Protein AF-A0A3M2DJR5-F1 (afdb_monomer_lite)

Foldseek 3Di:
DPPVLVVVVVVLVVVLVVLVVVLVVLVVPDPDPVSVVVSVVSVVVNVVSCCCSPVVVVPDDPVVVVVVVVVVVVVCVCVVVVVVVVCVVVVVVVVVVD

Radius of gyration: 19.26 Å; chains: 1; bounding box: 30×31×64 Å

Secondary structure (DSSP, 8-state):
--HHHHHHHHHHHHHHHHHHHHHHHHHHH--SHHHHHHHHHHHHHHHHHHHHHTS-TTTS-HHHHHHHHHHHHHHHHHHHHHHHHHHHHHHHHHHS--

Sequence (98 aa):
MSDETTTLYTRVFLGLAVAMIVSVVIAAVSKSGPAIAAIFVIAAFKAYLVLNYFIHLGREPRYIKYVVIATLAALVILYGTLIPDIVHQFGHMEGAVR

pLDDT: mean 84.21, std 10.96, range [48.28, 94.19]

Structure (mmCIF, N/CA/C/O backbone):
data_AF-A0A3M2DJR5-F1
#
_entry.id   AF-A0A3M2DJR5-F1
#
loop_
_atom_site.group_PDB
_atom_site.id
_atom_site.type_symbol
_atom_site.label_atom_id
_atom_site.label_alt_id
_atom_site.label_comp_id
_atom_site.label_asym_id
_atom_site.label_entity_id
_atom_site.label_seq_id
_atom_site.pdbx_PDB_ins_code
_atom_site.Cartn_x
_atom_site.Cartn_y
_atom_site.Cartn_z
_atom_site.occupancy
_atom_site.B_iso_or_equiv
_atom_site.auth_seq_id
_atom_site.auth_comp_id
_atom_site.auth_asym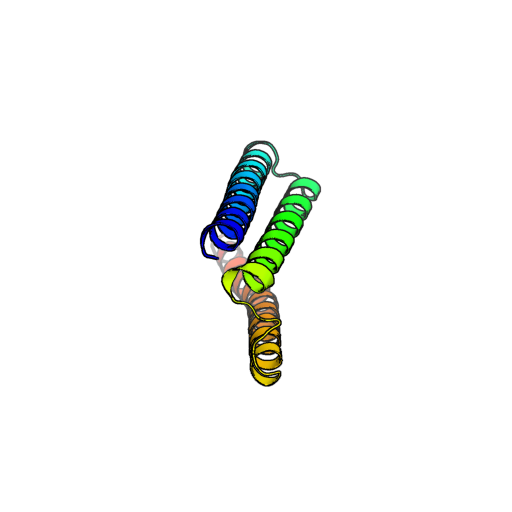_id
_atom_site.auth_atom_id
_atom_site.pdbx_PDB_model_num
ATOM 1 N N . MET A 1 1 ? -13.492 13.277 25.294 1.00 52.53 1 MET A N 1
ATOM 2 C CA . MET A 1 1 ? -12.838 12.015 24.863 1.00 52.53 1 MET A CA 1
ATOM 3 C C . MET A 1 1 ? -12.944 11.800 23.341 1.00 52.53 1 MET A C 1
ATOM 5 O O . MET A 1 1 ? -12.991 10.667 22.886 1.00 52.53 1 MET A O 1
ATOM 9 N N . SER A 1 2 ? -12.982 12.882 22.549 1.00 60.09 2 SER A N 1
ATOM 10 C CA . SER A 1 2 ? -13.081 12.895 21.075 1.00 60.09 2 SER A CA 1
ATOM 11 C C . SER A 1 2 ? -11.790 13.350 20.386 1.00 60.09 2 SER A C 1
ATOM 13 O O . SER A 1 2 ? -11.562 13.036 19.220 1.00 60.09 2 SER A O 1
ATOM 15 N N . ASP A 1 3 ? -10.940 14.090 21.096 1.00 63.06 3 ASP A N 1
ATOM 16 C CA . ASP A 1 3 ? -9.846 14.828 20.456 1.00 63.06 3 ASP A CA 1
ATOM 17 C C . ASP A 1 3 ? -8.620 13.940 20.227 1.00 63.06 3 ASP A C 1
ATOM 19 O O . ASP A 1 3 ? -7.934 14.056 19.212 1.00 63.06 3 ASP A O 1
ATOM 23 N N . GLU A 1 4 ? -8.378 12.982 21.122 1.00 70.12 4 GLU A N 1
ATOM 24 C CA . GLU A 1 4 ? -7.212 12.098 21.063 1.00 70.12 4 GLU A CA 1
ATOM 25 C C . GLU A 1 4 ? -7.321 11.060 19.935 1.00 70.12 4 GLU A C 1
ATOM 27 O O . GLU A 1 4 ? -6.367 10.844 19.184 1.00 70.12 4 GLU A O 1
ATOM 32 N N . THR A 1 5 ? -8.509 10.478 19.734 1.00 72.38 5 THR A N 1
ATOM 33 C CA . THR A 1 5 ? -8.766 9.537 18.634 1.00 72.38 5 THR A CA 1
ATOM 34 C C . THR A 1 5 ? -8.685 10.245 17.285 1.00 72.38 5 THR A C 1
ATOM 36 O O . THR A 1 5 ? -7.965 9.787 16.400 1.00 72.38 5 THR A O 1
ATOM 39 N N . THR A 1 6 ? -9.332 11.404 17.144 1.00 75.25 6 THR A N 1
ATOM 40 C CA . THR A 1 6 ? -9.298 12.231 15.924 1.00 75.25 6 THR A CA 1
ATOM 41 C C . THR A 1 6 ? -7.872 12.658 15.560 1.00 75.25 6 THR A C 1
ATOM 43 O O . THR A 1 6 ? -7.478 12.623 14.388 1.00 75.25 6 THR A O 1
ATOM 46 N N . THR A 1 7 ? -7.057 12.977 16.568 1.00 79.94 7 THR A N 1
ATOM 47 C CA . THR A 1 7 ? -5.640 13.312 16.382 1.00 79.94 7 THR A CA 1
ATOM 48 C C . THR A 1 7 ? -4.840 12.114 15.863 1.00 79.94 7 THR A C 1
ATOM 50 O O . THR A 1 7 ? -4.020 12.272 14.956 1.00 79.94 7 THR A O 1
ATOM 53 N N . LEU A 1 8 ? -5.092 10.904 16.376 1.00 82.12 8 LEU A N 1
ATOM 54 C CA . LEU A 1 8 ? -4.452 9.677 15.893 1.00 82.12 8 LEU A CA 1
ATOM 55 C C . LEU A 1 8 ? -4.808 9.388 14.424 1.00 82.12 8 LEU A C 1
ATOM 57 O O . LEU A 1 8 ? -3.902 9.165 13.620 1.00 82.12 8 LEU A O 1
ATOM 61 N N . TYR A 1 9 ? -6.093 9.450 14.049 1.00 82.00 9 TYR A N 1
ATOM 62 C CA . TYR A 1 9 ? -6.522 9.242 12.656 1.00 82.00 9 TYR A CA 1
ATOM 63 C C . TYR A 1 9 ? -5.867 10.234 11.703 1.00 82.00 9 TYR A C 1
ATOM 65 O O . TYR A 1 9 ? -5.354 9.839 10.658 1.00 82.00 9 TYR A O 1
ATOM 73 N N . THR A 1 10 ? -5.837 11.511 12.085 1.00 86.62 10 THR A N 1
ATOM 74 C CA . THR A 1 10 ? -5.225 12.568 11.273 1.00 86.62 10 THR A CA 1
ATOM 75 C C . THR A 1 10 ? -3.730 12.322 11.073 1.00 86.62 10 THR A C 1
ATOM 77 O O . THR A 1 10 ? -3.227 12.473 9.963 1.00 86.62 10 THR A O 1
ATOM 80 N N . ARG A 1 11 ? -3.012 11.868 12.110 1.00 86.94 11 ARG A N 1
ATOM 81 C CA . ARG A 1 11 ? -1.584 11.514 12.007 1.00 86.94 11 ARG A CA 1
ATOM 82 C C . ARG A 1 11 ? -1.343 10.332 11.070 1.00 86.94 11 ARG A C 1
ATOM 84 O O . ARG A 1 11 ? -0.436 10.396 10.242 1.00 86.94 11 ARG A O 1
ATOM 91 N N . VAL A 1 12 ? -2.151 9.275 11.168 1.00 89.00 12 VAL A N 1
ATOM 92 C CA . VAL A 1 12 ? -2.030 8.105 10.280 1.00 89.00 12 VAL A CA 1
ATOM 93 C C . VAL A 1 12 ? -2.386 8.481 8.842 1.00 89.00 12 VAL A C 1
ATOM 95 O O . VAL A 1 12 ? -1.670 8.097 7.921 1.00 89.00 12 VAL A O 1
ATOM 98 N N . PHE A 1 13 ? -3.429 9.289 8.640 1.00 89.19 13 PHE A N 1
ATOM 99 C CA . PHE A 1 13 ? -3.789 9.828 7.329 1.00 89.19 13 PHE A CA 1
ATOM 100 C C . PHE A 1 13 ? -2.643 10.636 6.711 1.00 89.19 13 PHE A C 1
ATOM 102 O O . PHE A 1 13 ? -2.275 10.401 5.561 1.00 89.19 13 PHE A O 1
ATOM 109 N N . LEU A 1 14 ? -2.027 11.534 7.485 1.00 90.88 14 LEU A N 1
ATOM 110 C CA . LEU A 1 14 ? -0.892 12.325 7.018 1.00 90.88 14 LEU A CA 1
ATOM 111 C C . LEU A 1 14 ? 0.293 11.423 6.642 1.00 90.88 14 LEU A C 1
ATOM 113 O O . LEU A 1 14 ? 0.902 11.609 5.591 1.00 90.88 14 LEU A O 1
ATOM 117 N N . GLY A 1 15 ? 0.576 10.398 7.452 1.00 91.06 15 GLY A N 1
ATOM 118 C CA . GLY A 1 15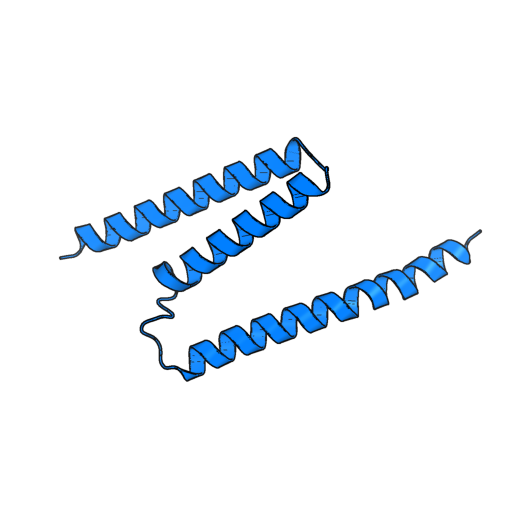 ? 1.595 9.392 7.148 1.00 91.06 15 GLY A CA 1
ATOM 119 C C . GLY A 1 15 ? 1.312 8.634 5.847 1.00 91.06 15 GLY A C 1
ATOM 120 O O . GLY A 1 15 ? 2.212 8.454 5.028 1.00 91.06 15 GLY A O 1
ATOM 121 N N . LEU A 1 16 ? 0.055 8.249 5.604 1.00 90.12 16 LEU A N 1
ATOM 122 C CA . LEU A 1 16 ? -0.373 7.606 4.356 1.00 90.12 16 LEU A CA 1
ATOM 123 C C . LEU A 1 16 ? -0.238 8.536 3.142 1.00 90.12 16 LEU A C 1
ATOM 125 O O . LEU A 1 16 ? 0.168 8.075 2.070 1.00 90.12 16 LEU A O 1
ATOM 129 N N . ALA A 1 17 ? -0.556 9.823 3.305 1.00 92.12 17 ALA A N 1
ATOM 130 C CA . ALA A 1 17 ? -0.415 10.838 2.264 1.00 92.12 17 ALA A CA 1
ATOM 131 C C . ALA A 1 17 ? 1.062 11.070 1.911 1.00 92.12 17 ALA A C 1
ATOM 133 O O . ALA A 1 17 ? 1.430 11.033 0.738 1.00 92.12 17 ALA A O 1
ATOM 134 N N . VAL A 1 18 ? 1.936 11.197 2.913 1.00 92.88 18 VAL A N 1
ATOM 135 C CA . VAL A 1 18 ? 3.387 11.301 2.699 1.00 92.88 18 VAL A CA 1
ATOM 136 C C . VAL A 1 18 ? 3.925 10.042 2.020 1.00 92.88 18 VAL A C 1
ATOM 138 O O . VAL A 1 18 ? 4.624 10.141 1.015 1.00 92.88 18 VAL A O 1
ATOM 141 N N . ALA A 1 19 ? 3.541 8.851 2.489 1.00 90.50 19 ALA A N 1
ATOM 142 C CA . ALA A 1 19 ? 3.945 7.593 1.864 1.00 90.50 19 ALA A CA 1
ATOM 143 C C . ALA A 1 19 ? 3.462 7.481 0.404 1.00 90.50 19 ALA A C 1
ATOM 145 O O . ALA A 1 19 ? 4.162 6.917 -0.435 1.00 90.50 19 ALA A O 1
ATOM 146 N N . MET A 1 20 ? 2.290 8.042 0.069 1.00 91.56 20 MET A N 1
ATOM 147 C CA . MET A 1 20 ? 1.838 8.168 -1.321 1.00 91.56 20 MET A CA 1
ATOM 148 C C . MET A 1 20 ? 2.790 9.041 -2.135 1.00 91.56 20 MET A C 1
ATOM 150 O O . MET A 1 20 ? 3.283 8.581 -3.163 1.00 91.56 20 MET A O 1
ATOM 154 N N . ILE A 1 21 ? 3.066 10.259 -1.674 1.00 93.88 21 ILE A N 1
ATOM 155 C CA . ILE A 1 21 ? 3.929 11.203 -2.391 1.00 93.88 21 ILE A CA 1
ATOM 156 C C . ILE A 1 21 ? 5.304 10.577 -2.632 1.00 93.88 21 ILE A C 1
ATOM 158 O O . ILE A 1 21 ? 5.776 10.564 -3.765 1.00 93.88 21 ILE A O 1
ATOM 162 N N . VAL A 1 22 ? 5.897 9.965 -1.604 1.00 92.44 22 VAL A N 1
ATOM 163 C CA . VAL A 1 22 ? 7.186 9.265 -1.714 1.00 92.44 22 VAL A CA 1
ATOM 164 C C . VAL A 1 22 ? 7.133 8.170 -2.781 1.00 92.44 22 VAL A C 1
ATOM 166 O O . VAL A 1 22 ? 8.001 8.126 -3.649 1.00 92.44 22 VAL A O 1
ATOM 169 N N . SER A 1 23 ? 6.100 7.321 -2.778 1.00 90.12 23 SER A N 1
ATOM 170 C CA . SER A 1 23 ? 5.972 6.254 -3.781 1.00 90.12 23 SER A CA 1
ATOM 171 C C . SER A 1 23 ? 5.825 6.781 -5.216 1.00 90.12 23 SER A C 1
ATOM 173 O O . SER A 1 23 ? 6.420 6.216 -6.132 1.00 90.12 23 SER A O 1
ATOM 175 N N . VAL A 1 24 ? 5.104 7.892 -5.415 1.00 91.25 24 VAL A N 1
ATOM 176 C CA . VAL A 1 24 ? 4.948 8.526 -6.735 1.00 91.25 24 VAL A CA 1
ATOM 177 C C . VAL A 1 24 ? 6.267 9.133 -7.208 1.00 91.25 24 VAL A C 1
ATOM 179 O O . VAL A 1 24 ? 6.639 8.956 -8.365 1.00 91.25 24 VAL A O 1
ATOM 182 N N . VAL A 1 25 ? 7.006 9.799 -6.319 1.00 93.00 25 VAL A N 1
ATOM 183 C CA . VAL A 1 25 ? 8.319 10.373 -6.650 1.00 93.00 25 VAL A CA 1
ATOM 184 C C . VAL A 1 25 ? 9.309 9.275 -7.039 1.00 93.00 25 VAL A C 1
ATOM 186 O O . VAL A 1 25 ? 9.993 9.409 -8.052 1.00 93.00 25 VAL A O 1
ATOM 189 N N . ILE A 1 26 ? 9.351 8.159 -6.300 1.00 88.69 26 ILE A N 1
ATOM 190 C CA . ILE A 1 26 ? 10.213 7.015 -6.642 1.00 88.69 26 ILE A CA 1
ATOM 191 C C . ILE A 1 26 ? 9.855 6.467 -8.030 1.00 88.69 26 ILE A C 1
ATOM 193 O O . ILE A 1 26 ? 10.754 6.254 -8.843 1.00 88.69 26 ILE A O 1
ATOM 197 N N . ALA A 1 27 ? 8.562 6.302 -8.326 1.00 88.75 27 ALA A N 1
ATOM 198 C CA . ALA A 1 27 ? 8.091 5.818 -9.625 1.00 88.75 27 ALA A CA 1
ATOM 199 C C . ALA A 1 27 ? 8.439 6.771 -10.783 1.00 88.75 27 ALA A C 1
ATOM 201 O O . ALA A 1 27 ? 8.712 6.324 -11.898 1.00 88.75 27 ALA A O 1
ATOM 202 N N . ALA A 1 28 ? 8.438 8.082 -10.527 1.00 89.31 28 ALA A N 1
ATOM 203 C CA . ALA A 1 28 ? 8.771 9.093 -11.525 1.00 89.31 28 ALA A CA 1
ATOM 204 C C . ALA A 1 28 ? 10.277 9.139 -11.834 1.00 89.31 28 ALA A C 1
ATOM 206 O O . ALA A 1 28 ? 10.662 9.313 -12.990 1.00 89.31 28 ALA A O 1
ATOM 207 N N . VAL A 1 29 ? 11.124 8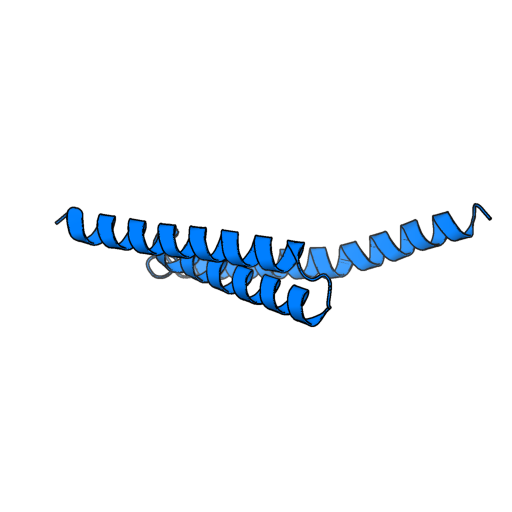.970 -10.814 1.00 90.50 29 VAL A N 1
ATOM 208 C CA . VAL A 1 29 ? 12.584 9.104 -10.940 1.00 90.50 29 VAL A CA 1
ATOM 209 C C . VAL A 1 29 ? 13.244 7.812 -11.423 1.00 90.50 29 VAL A C 1
ATOM 211 O O . VAL A 1 29 ? 14.209 7.870 -12.183 1.00 90.50 29 VAL A O 1
ATOM 214 N N . SER A 1 30 ? 12.740 6.642 -11.017 1.00 84.75 30 SER A N 1
ATOM 215 C CA . SER A 1 30 ? 13.368 5.362 -11.343 1.00 84.75 30 SER A CA 1
ATOM 216 C C . SER A 1 30 ? 12.367 4.318 -11.819 1.00 84.75 30 SER A C 1
ATOM 218 O O . SER A 1 30 ? 11.378 4.019 -11.156 1.00 84.75 30 SER A O 1
ATOM 220 N N . LYS A 1 31 ? 12.701 3.685 -12.947 1.00 84.44 31 LYS A N 1
ATOM 221 C CA . LYS A 1 31 ? 12.026 2.482 -13.455 1.00 84.44 31 LYS A CA 1
ATOM 222 C C . LYS A 1 31 ? 12.848 1.210 -13.220 1.00 84.44 31 LYS A C 1
ATOM 224 O O . LYS A 1 31 ? 12.598 0.185 -13.845 1.00 84.44 31 LYS A O 1
ATOM 229 N N . SER A 1 32 ? 13.871 1.276 -12.366 1.00 85.31 32 SER A N 1
ATOM 230 C CA . SER A 1 32 ? 14.703 0.113 -12.063 1.00 85.31 32 SER A CA 1
ATOM 231 C C . SER A 1 32 ? 13.911 -0.935 -11.273 1.00 85.31 32 SER A C 1
ATOM 233 O O . SER A 1 32 ? 13.074 -0.596 -10.435 1.00 85.31 32 SER A O 1
ATOM 235 N N . GLY A 1 33 ? 14.191 -2.221 -11.506 1.00 88.81 33 GLY A N 1
ATOM 236 C CA . GLY A 1 33 ? 13.549 -3.330 -10.783 1.00 88.81 33 GLY A CA 1
ATOM 237 C C . GLY A 1 33 ? 13.525 -3.163 -9.249 1.00 88.81 33 GLY A C 1
ATOM 238 O O . GLY A 1 33 ? 12.468 -3.357 -8.648 1.00 88.81 33 GLY A O 1
ATOM 239 N N . PRO A 1 34 ? 14.623 -2.718 -8.600 1.00 89.75 34 PRO A N 1
ATOM 240 C CA . PRO A 1 34 ? 14.629 -2.448 -7.160 1.00 89.75 34 PRO A CA 1
ATOM 241 C C . PRO A 1 34 ? 13.673 -1.326 -6.734 1.00 89.75 34 PRO A C 1
ATOM 243 O O . PRO A 1 34 ? 13.052 -1.419 -5.676 1.00 89.75 34 PRO A O 1
ATOM 246 N N . ALA A 1 35 ? 13.521 -0.276 -7.549 1.00 88.75 35 ALA A N 1
ATOM 247 C CA . ALA A 1 35 ? 12.601 0.823 -7.256 1.00 88.75 35 ALA A CA 1
ATOM 248 C C . ALA A 1 35 ? 11.140 0.355 -7.310 1.00 88.75 35 ALA A C 1
ATOM 250 O O . ALA A 1 35 ? 10.348 0.711 -6.440 1.00 88.75 35 ALA A O 1
ATOM 251 N N . ILE A 1 36 ? 10.806 -0.512 -8.271 1.00 88.38 36 ILE A N 1
ATOM 252 C CA . ILE A 1 36 ? 9.481 -1.137 -8.377 1.00 88.38 36 ILE A CA 1
ATOM 253 C C . ILE A 1 36 ? 9.182 -1.966 -7.122 1.00 88.38 36 ILE A C 1
ATOM 255 O O . ILE A 1 36 ? 8.128 -1.794 -6.508 1.00 88.38 36 ILE A O 1
ATOM 259 N N . ALA A 1 37 ? 10.124 -2.808 -6.686 1.00 89.62 37 ALA A N 1
ATOM 260 C CA . ALA A 1 37 ? 9.964 -3.595 -5.464 1.00 89.62 37 ALA A CA 1
ATOM 261 C C . ALA A 1 37 ? 9.744 -2.704 -4.227 1.00 89.62 37 ALA A C 1
ATOM 263 O O . ALA A 1 37 ? 8.838 -2.962 -3.433 1.00 89.62 37 ALA A O 1
ATOM 264 N N . ALA A 1 38 ? 10.508 -1.614 -4.094 1.00 89.88 38 ALA A N 1
ATOM 265 C CA . ALA A 1 38 ? 10.344 -0.657 -3.000 1.00 89.88 38 ALA A CA 1
ATOM 266 C C . ALA A 1 38 ? 8.948 -0.007 -2.992 1.00 89.88 38 ALA A C 1
ATOM 268 O O . ALA A 1 38 ? 8.325 0.102 -1.934 1.00 89.88 38 ALA A O 1
ATOM 269 N N . ILE A 1 39 ? 8.417 0.369 -4.161 1.00 90.88 39 ILE A N 1
ATOM 270 C CA . ILE A 1 39 ? 7.062 0.930 -4.289 1.00 90.88 39 ILE A CA 1
ATOM 271 C C . ILE A 1 39 ? 6.005 -0.074 -3.813 1.00 90.88 39 ILE A C 1
ATOM 273 O O . ILE A 1 39 ? 5.107 0.300 -3.055 1.00 90.88 39 ILE A O 1
ATOM 277 N N . PHE A 1 40 ? 6.121 -1.350 -4.196 1.00 90.38 40 PHE A N 1
ATOM 278 C CA . PHE A 1 40 ? 5.188 -2.392 -3.754 1.00 90.38 40 PHE A CA 1
ATOM 279 C C . PHE A 1 40 ? 5.240 -2.633 -2.243 1.00 90.38 40 PHE A C 1
ATOM 281 O O . PHE A 1 40 ? 4.192 -2.783 -1.615 1.00 90.38 40 PHE A O 1
ATOM 288 N N . VAL A 1 41 ? 6.430 -2.609 -1.636 1.00 92.00 41 VAL A N 1
ATOM 289 C CA . VAL A 1 41 ? 6.576 -2.726 -0.175 1.00 92.00 41 VAL A CA 1
ATOM 290 C C . VAL A 1 41 ? 5.893 -1.555 0.535 1.00 92.00 41 VAL A C 1
ATOM 292 O O . VAL A 1 41 ? 5.138 -1.765 1.486 1.00 92.00 41 VAL A O 1
ATOM 295 N N . ILE A 1 42 ? 6.088 -0.326 0.044 1.00 92.44 42 ILE A N 1
ATOM 296 C CA . ILE A 1 42 ? 5.409 0.861 0.583 1.00 92.44 42 ILE A CA 1
ATOM 297 C C . ILE A 1 42 ? 3.887 0.715 0.441 1.00 92.44 42 ILE A C 1
ATOM 299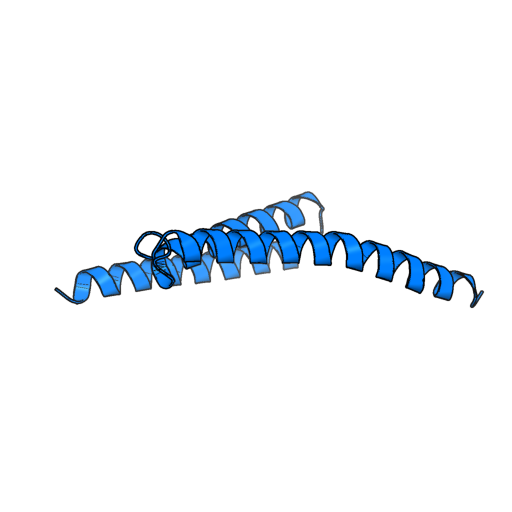 O O . ILE A 1 42 ? 3.148 1.005 1.382 1.00 92.44 42 ILE A O 1
ATOM 303 N N . ALA A 1 43 ? 3.399 0.232 -0.704 1.00 91.06 43 ALA A N 1
ATOM 304 C CA . ALA A 1 43 ? 1.973 0.005 -0.927 1.00 91.06 43 ALA A CA 1
ATOM 305 C C . ALA A 1 43 ? 1.388 -1.039 0.043 1.00 91.06 43 ALA A C 1
ATOM 307 O O . ALA A 1 43 ? 0.336 -0.794 0.639 1.00 91.06 43 ALA A O 1
ATOM 308 N N . ALA A 1 44 ? 2.088 -2.154 0.270 1.00 90.50 44 ALA A N 1
ATOM 309 C CA . ALA A 1 44 ? 1.683 -3.175 1.235 1.00 90.50 44 ALA A CA 1
ATOM 310 C C . ALA A 1 44 ? 1.623 -2.616 2.667 1.00 90.50 44 ALA A C 1
ATOM 312 O O . ALA A 1 44 ? 0.647 -2.840 3.386 1.00 90.50 44 ALA A O 1
ATOM 313 N N . PHE A 1 45 ? 2.619 -1.818 3.065 1.00 92.12 45 PHE A N 1
ATOM 314 C CA . PHE A 1 45 ? 2.634 -1.165 4.375 1.00 92.12 45 PHE A CA 1
ATOM 315 C C . PHE A 1 45 ? 1.456 -0.195 4.554 1.00 92.12 45 PHE A C 1
ATOM 317 O O . PHE A 1 45 ? 0.798 -0.185 5.596 1.00 92.12 45 PHE A O 1
ATOM 324 N N . LYS A 1 46 ? 1.124 0.580 3.516 1.00 90.69 46 LYS A N 1
ATOM 325 C CA . LYS A 1 46 ? -0.049 1.464 3.528 1.00 90.69 46 LYS A CA 1
ATOM 326 C C . LYS A 1 46 ? -1.350 0.677 3.682 1.00 90.69 46 LYS A C 1
ATOM 328 O O . LYS A 1 46 ? -2.183 1.055 4.502 1.00 90.69 46 LYS A O 1
ATOM 333 N N . ALA A 1 47 ? -1.516 -0.422 2.946 1.00 88.44 47 ALA A N 1
ATOM 334 C CA . ALA A 1 47 ? -2.694 -1.282 3.068 1.00 88.44 47 ALA A CA 1
ATOM 335 C C . ALA A 1 47 ? -2.836 -1.851 4.491 1.00 88.44 47 ALA A C 1
ATOM 337 O O . ALA A 1 47 ? -3.929 -1.835 5.056 1.00 88.44 47 ALA A O 1
ATOM 338 N N . TYR A 1 48 ? -1.726 -2.265 5.109 1.00 88.81 48 TYR A N 1
ATOM 339 C CA . TYR A 1 48 ? -1.707 -2.716 6.502 1.00 88.81 48 TYR A CA 1
ATOM 340 C C . TYR A 1 48 ? -2.157 -1.623 7.486 1.00 88.81 48 TYR A C 1
ATOM 342 O O . TYR A 1 48 ? -2.964 -1.889 8.381 1.00 88.81 48 TYR A O 1
ATOM 350 N N . LEU A 1 49 ? -1.676 -0.387 7.320 1.00 87.69 49 LEU A N 1
ATOM 351 C CA . LEU A 1 49 ? -2.110 0.740 8.150 1.00 87.69 49 LEU A CA 1
ATOM 352 C C . LEU A 1 49 ? -3.604 1.032 7.972 1.00 87.69 49 LEU A C 1
ATOM 354 O O . LEU A 1 49 ? -4.301 1.250 8.960 1.00 87.69 49 LEU A O 1
ATOM 358 N N . VAL A 1 50 ? -4.116 0.980 6.740 1.00 89.12 50 VAL A N 1
ATOM 359 C CA . VAL A 1 50 ? -5.546 1.181 6.462 1.00 89.12 50 VAL A CA 1
ATOM 360 C C . VAL A 1 50 ? -6.403 0.109 7.140 1.00 89.12 50 VAL A C 1
ATOM 362 O O . VAL A 1 50 ? -7.384 0.437 7.810 1.00 89.12 50 VAL A O 1
ATOM 365 N N . LEU A 1 51 ? -6.007 -1.163 7.039 1.00 87.38 51 LEU A N 1
ATOM 366 C CA . LEU A 1 51 ? -6.741 -2.278 7.644 1.00 87.38 51 LEU A CA 1
ATOM 367 C C . LEU A 1 51 ? -6.805 -2.184 9.176 1.00 87.38 51 LEU A C 1
ATOM 369 O O . LEU A 1 51 ? -7.845 -2.473 9.771 1.00 87.38 51 LEU A O 1
ATOM 373 N N . ASN A 1 52 ? -5.717 -1.760 9.821 1.00 84.31 52 ASN A N 1
ATOM 374 C CA . ASN A 1 52 ? -5.665 -1.682 11.280 1.00 84.31 52 ASN A CA 1
ATOM 375 C C . ASN A 1 52 ? -6.288 -0.407 11.848 1.00 84.31 52 ASN A C 1
ATOM 377 O O . ASN A 1 52 ? -7.011 -0.492 12.839 1.00 84.31 52 ASN A O 1
ATOM 381 N N . TYR A 1 53 ? -6.023 0.753 11.242 1.00 84.44 53 TYR A N 1
ATOM 382 C CA . TYR A 1 53 ? -6.448 2.039 11.798 1.00 84.44 53 TYR A CA 1
ATOM 383 C C . TYR A 1 53 ? -7.807 2.508 11.289 1.00 84.44 53 TYR A C 1
ATOM 385 O O . TYR A 1 53 ? -8.535 3.109 12.062 1.00 84.44 53 TYR A O 1
ATOM 393 N N . PHE A 1 54 ? -8.176 2.249 10.032 1.00 82.50 54 PHE A N 1
ATOM 394 C CA . PHE A 1 54 ? -9.450 2.735 9.483 1.00 82.50 54 PHE A CA 1
ATOM 395 C C . PHE A 1 54 ? -10.533 1.659 9.528 1.00 82.50 54 PHE A C 1
ATOM 397 O O . PHE A 1 54 ? -11.636 1.910 10.007 1.00 82.50 54 PHE A O 1
ATOM 404 N N . ILE A 1 55 ? -10.204 0.440 9.094 1.00 83.38 55 ILE A N 1
ATOM 405 C CA . ILE A 1 55 ? -11.163 -0.677 9.030 1.00 83.38 55 ILE A CA 1
ATOM 406 C C . ILE A 1 55 ? -11.325 -1.364 10.397 1.00 83.38 55 ILE A C 1
ATOM 408 O O . ILE A 1 55 ? -12.291 -2.084 10.611 1.00 83.38 55 ILE A O 1
ATOM 412 N N . HIS A 1 56 ? -10.417 -1.121 11.352 1.00 83.38 56 HIS A N 1
ATOM 413 C CA . HIS A 1 56 ? -10.438 -1.739 12.685 1.00 83.38 56 HIS A CA 1
ATOM 414 C C . HIS A 1 56 ? -10.541 -3.262 12.645 1.00 83.38 56 HIS A C 1
ATOM 416 O O . HIS A 1 56 ? -11.165 -3.878 13.510 1.00 83.38 56 HIS A O 1
ATOM 422 N N . LEU A 1 57 ? -9.865 -3.892 11.682 1.00 77.12 57 LEU A N 1
ATOM 423 C CA . LEU A 1 57 ? -9.980 -5.329 11.441 1.00 77.12 57 LEU A CA 1
ATOM 424 C C . LEU A 1 57 ? -9.629 -6.177 12.682 1.00 77.12 57 LEU A C 1
ATOM 426 O O . LEU A 1 57 ? -10.053 -7.322 12.807 1.00 77.12 57 LEU A O 1
ATOM 430 N N . GLY A 1 58 ? -8.869 -5.620 13.631 1.00 75.94 58 GLY A N 1
ATOM 431 C CA . GLY A 1 58 ? -8.577 -6.232 14.927 1.00 75.94 58 GLY A CA 1
ATOM 432 C C . GLY A 1 58 ? -9.783 -6.390 15.864 1.00 75.94 58 GLY A C 1
ATOM 433 O O . GLY A 1 58 ? -9.793 -7.354 16.628 1.00 75.94 58 GLY A O 1
ATOM 434 N N . ARG A 1 59 ? -10.776 -5.489 15.798 1.00 82.38 59 ARG A N 1
ATOM 435 C CA . ARG A 1 59 ? -11.995 -5.493 16.636 1.00 82.38 59 ARG A CA 1
ATOM 436 C C . ARG A 1 59 ? -13.161 -6.264 16.016 1.00 82.38 59 ARG A C 1
ATOM 438 O O . ARG A 1 59 ? -14.090 -6.625 16.728 1.00 82.38 59 ARG A O 1
ATOM 445 N N . GLU A 1 60 ? -13.093 -6.521 14.717 1.00 82.81 60 GLU A N 1
ATOM 446 C CA . GLU A 1 60 ? -14.105 -7.261 13.969 1.00 82.81 60 GLU A CA 1
ATOM 447 C C . GLU A 1 60 ? -14.070 -8.779 14.268 1.00 82.81 60 GLU A C 1
ATOM 449 O O . GLU A 1 60 ? -13.018 -9.338 14.624 1.00 82.81 60 GLU A O 1
ATOM 454 N N . PRO A 1 61 ? -15.203 -9.489 14.105 1.00 84.38 61 PRO A N 1
ATOM 455 C CA . PRO A 1 61 ? -15.284 -10.927 14.303 1.00 84.38 61 PRO A CA 1
ATOM 456 C C . PRO A 1 61 ? -14.377 -11.692 13.330 1.00 84.38 61 PRO A C 1
ATOM 458 O O . PRO A 1 61 ? -14.148 -11.306 12.183 1.00 84.38 61 PRO A O 1
ATOM 461 N N . ARG A 1 62 ? -13.855 -12.833 13.801 1.00 85.25 62 ARG A N 1
ATOM 462 C CA . ARG A 1 62 ? -12.788 -13.596 13.123 1.00 85.25 62 ARG A CA 1
ATOM 463 C C . ARG A 1 62 ? -13.130 -14.001 11.684 1.00 85.25 62 ARG A C 1
ATOM 465 O O . ARG A 1 62 ? -12.218 -14.091 10.869 1.00 85.25 62 ARG A O 1
ATOM 472 N N . TYR A 1 63 ? -14.411 -14.194 11.355 1.00 87.62 63 TYR A N 1
ATOM 473 C CA . TYR A 1 63 ? -14.830 -14.532 9.991 1.00 87.62 63 TYR A CA 1
ATOM 474 C C . TYR A 1 63 ? -14.503 -13.430 8.976 1.00 87.62 63 TYR A C 1
ATOM 476 O O . TYR A 1 63 ? -14.131 -13.749 7.852 1.00 87.62 63 TYR A O 1
ATOM 484 N N . ILE A 1 64 ? -14.532 -12.153 9.370 1.00 87.19 64 ILE A N 1
ATOM 485 C CA . ILE A 1 64 ? -14.190 -11.036 8.477 1.00 87.19 64 ILE A CA 1
ATOM 486 C C . ILE A 1 64 ? -12.709 -11.095 8.089 1.00 87.19 64 ILE A C 1
ATOM 488 O O . ILE A 1 64 ? -12.365 -10.877 6.930 1.00 87.19 64 ILE A O 1
ATOM 492 N N . LYS A 1 65 ? -11.828 -11.491 9.017 1.00 86.69 65 LYS A N 1
ATOM 493 C CA . LYS A 1 65 ? -10.401 -11.698 8.719 1.00 86.69 65 LYS A CA 1
ATOM 494 C C . LYS A 1 65 ? -10.202 -12.800 7.678 1.00 86.69 65 LYS A C 1
ATOM 496 O O . LYS A 1 65 ? -9.424 -12.612 6.749 1.00 86.69 65 LYS A O 1
ATOM 501 N N . TYR A 1 66 ? -10.926 -13.915 7.801 1.00 89.69 66 TYR A N 1
ATOM 502 C CA . TYR A 1 66 ? -10.864 -14.996 6.814 1.00 89.69 66 TYR A CA 1
ATOM 503 C C . TYR A 1 66 ? -11.383 -14.555 5.446 1.00 89.69 66 TYR A C 1
ATOM 505 O O . TYR A 1 66 ? -10.753 -14.877 4.445 1.00 89.69 66 TYR A O 1
ATOM 513 N N . VAL A 1 67 ? -12.465 -13.772 5.396 1.00 91.56 67 VAL A N 1
ATOM 514 C CA . VAL A 1 67 ? -12.993 -13.226 4.137 1.00 91.56 67 VAL A CA 1
ATOM 515 C C . VAL A 1 67 ? -11.969 -12.312 3.463 1.00 91.56 67 VAL A C 1
ATOM 517 O O . VAL A 1 67 ? -11.704 -12.489 2.281 1.00 91.56 67 VAL A O 1
ATOM 520 N N . VAL A 1 68 ? -11.341 -11.389 4.200 1.00 88.88 68 VAL A N 1
ATOM 521 C CA . VAL A 1 68 ? -10.315 -10.484 3.644 1.00 88.88 68 VAL A CA 1
ATOM 522 C C . VAL A 1 68 ? -9.092 -11.253 3.135 1.00 88.88 68 VAL A C 1
ATOM 524 O O . VAL A 1 68 ? -8.569 -10.952 2.066 1.00 88.88 68 VAL A O 1
ATOM 527 N N . ILE A 1 69 ? -8.630 -12.264 3.873 1.00 89.88 69 ILE A N 1
ATOM 528 C CA . ILE A 1 69 ? -7.502 -13.094 3.430 1.00 89.88 69 ILE A CA 1
ATOM 529 C C . ILE A 1 69 ? -7.889 -13.906 2.188 1.00 89.88 69 ILE A C 1
ATOM 531 O O . ILE A 1 69 ? -7.105 -13.982 1.245 1.00 89.88 69 ILE A O 1
ATOM 535 N N . ALA A 1 70 ? -9.096 -14.475 2.155 1.00 93.44 70 ALA A N 1
ATOM 536 C CA . ALA A 1 70 ? -9.588 -15.242 1.017 1.00 93.44 70 ALA A CA 1
ATOM 537 C C . ALA A 1 70 ? -9.741 -14.375 -0.241 1.00 93.44 70 ALA A C 1
ATOM 539 O O . ALA A 1 70 ? -9.348 -14.806 -1.323 1.00 93.44 70 ALA A O 1
ATOM 540 N N . THR A 1 71 ? -10.249 -13.144 -0.119 1.00 92.12 71 THR A N 1
ATOM 541 C CA . THR A 1 71 ? -10.369 -12.223 -1.259 1.00 92.12 71 THR A CA 1
ATOM 542 C C . THR A 1 71 ? -9.008 -11.758 -1.763 1.00 92.12 71 THR A C 1
ATOM 544 O O . THR A 1 71 ? -8.799 -11.722 -2.973 1.00 92.12 71 THR A O 1
ATOM 547 N N . LEU A 1 72 ? -8.051 -11.475 -0.872 1.00 91.19 72 LEU A N 1
ATOM 548 C CA . LEU A 1 72 ? -6.673 -11.167 -1.268 1.00 91.19 72 LEU A CA 1
ATOM 549 C C . LEU A 1 72 ? -6.004 -12.354 -1.972 1.00 91.19 72 LEU A C 1
ATOM 551 O O . LEU A 1 72 ? -5.378 -12.168 -3.011 1.00 91.19 72 LEU A O 1
ATOM 555 N N . ALA A 1 73 ? -6.168 -13.571 -1.448 1.00 93.38 73 ALA A N 1
ATOM 556 C CA . ALA A 1 73 ? -5.640 -14.780 -2.075 1.00 93.38 73 ALA A CA 1
ATOM 557 C C . ALA A 1 73 ? -6.250 -15.008 -3.465 1.00 93.38 73 ALA A C 1
ATOM 559 O O . ALA A 1 73 ? -5.520 -15.258 -4.423 1.00 93.38 73 ALA A O 1
ATOM 560 N N . ALA A 1 74 ? -7.570 -14.850 -3.599 1.00 94.19 74 ALA A N 1
ATOM 561 C CA . ALA A 1 74 ? -8.255 -14.940 -4.884 1.00 94.19 74 ALA A CA 1
ATOM 562 C C . ALA A 1 74 ? -7.740 -13.887 -5.877 1.00 94.19 74 ALA A C 1
ATOM 564 O O . ALA A 1 74 ? -7.498 -14.216 -7.033 1.00 94.19 74 ALA A O 1
ATOM 565 N N . LEU A 1 75 ? -7.508 -12.649 -5.428 1.00 93.06 75 LEU A N 1
ATOM 566 C CA . LEU A 1 75 ? -6.970 -11.577 -6.266 1.00 93.06 75 LEU A CA 1
ATOM 567 C C . LEU A 1 75 ? -5.548 -11.893 -6.746 1.00 93.06 75 LEU A C 1
ATOM 569 O O . LEU A 1 75 ? -5.245 -11.677 -7.915 1.00 93.06 75 LEU A O 1
ATOM 573 N N . VAL A 1 76 ? -4.697 -12.456 -5.883 1.00 91.44 76 VAL A N 1
ATOM 574 C CA . VAL A 1 76 ? -3.340 -12.893 -6.255 1.00 91.44 76 VAL A CA 1
ATOM 575 C C . VAL A 1 76 ? -3.382 -14.026 -7.277 1.00 91.44 76 VAL A C 1
ATOM 577 O O . VAL A 1 76 ? -2.651 -13.971 -8.264 1.00 91.44 76 VAL A O 1
ATOM 580 N N . ILE A 1 77 ? -4.245 -15.028 -7.079 1.00 94.06 77 ILE A N 1
ATOM 581 C CA . ILE A 1 77 ? -4.419 -16.131 -8.037 1.00 94.06 77 ILE A CA 1
ATOM 582 C C . ILE A 1 77 ? -4.910 -15.586 -9.377 1.00 94.06 77 ILE A C 1
ATOM 584 O O . ILE A 1 77 ? -4.352 -15.917 -10.420 1.00 94.06 77 ILE A O 1
ATOM 588 N N . LEU A 1 78 ? -5.927 -14.726 -9.356 1.00 92.56 78 LEU A N 1
ATOM 589 C CA . LEU A 1 78 ? -6.517 -14.161 -10.562 1.00 92.56 78 LEU A CA 1
ATOM 590 C C . LEU A 1 78 ? -5.504 -13.291 -11.309 1.00 92.56 78 LEU A C 1
ATOM 592 O O . LEU A 1 78 ? -5.329 -13.463 -12.504 1.00 92.56 78 LEU A O 1
ATOM 596 N N . TYR A 1 79 ? -4.755 -12.437 -10.616 1.00 89.50 79 TYR A N 1
ATOM 597 C CA . TYR A 1 79 ? -3.683 -11.648 -11.226 1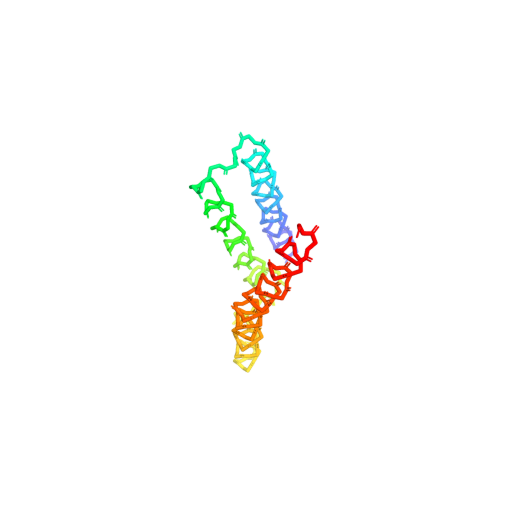.00 89.50 79 TYR A CA 1
ATOM 598 C C . TYR A 1 79 ? -2.563 -12.533 -11.798 1.00 89.50 79 TYR A C 1
ATOM 600 O O . TYR A 1 79 ? -2.132 -12.341 -12.933 1.00 89.50 79 TYR A O 1
ATOM 608 N N . GLY A 1 80 ? -2.118 -13.530 -11.029 1.00 90.69 80 GLY A N 1
ATOM 609 C CA . GLY A 1 80 ? -1.033 -14.431 -11.414 1.00 90.69 80 GLY A CA 1
ATOM 610 C C . GLY A 1 80 ? -1.383 -15.378 -12.560 1.00 90.69 80 GLY A C 1
ATOM 611 O O . GLY A 1 80 ? -0.481 -15.814 -13.262 1.00 90.69 80 GLY A O 1
ATOM 612 N N . THR A 1 81 ? -2.665 -15.680 -12.767 1.00 90.25 81 THR A N 1
ATOM 613 C CA . THR A 1 81 ? -3.145 -16.533 -13.869 1.00 90.25 81 THR A CA 1
ATOM 614 C C . THR A 1 81 ? -3.579 -15.723 -15.087 1.00 90.25 81 THR A C 1
ATOM 616 O O . THR A 1 81 ? -3.263 -16.102 -16.209 1.00 90.25 81 THR A O 1
ATOM 619 N N . LEU A 1 82 ? -4.226 -14.574 -14.887 1.00 90.81 82 LEU A N 1
ATOM 620 C CA . LEU A 1 82 ? -4.736 -13.741 -15.973 1.00 90.81 82 LEU A CA 1
ATOM 621 C C . LEU A 1 82 ? -3.616 -13.020 -16.735 1.00 90.81 82 LEU A C 1
ATOM 623 O O . LEU A 1 82 ? -3.693 -12.887 -17.949 1.00 90.81 82 LEU A O 1
ATOM 627 N N . ILE A 1 83 ? -2.555 -12.564 -16.060 1.00 88.75 83 ILE A N 1
ATOM 628 C CA . ILE A 1 83 ? -1.427 -11.918 -16.751 1.00 88.75 83 ILE A CA 1
ATOM 629 C C . ILE A 1 83 ? -0.725 -12.840 -17.747 1.00 88.75 83 ILE A C 1
ATOM 631 O O . ILE A 1 83 ? -0.573 -12.422 -18.894 1.00 88.75 83 ILE A O 1
ATOM 635 N N . PRO A 1 84 ? -0.259 -14.046 -17.370 1.00 86.94 84 PRO A N 1
ATOM 636 C CA . PRO A 1 84 ? 0.394 -14.922 -18.331 1.00 86.94 84 PRO A CA 1
ATOM 637 C C . PRO A 1 84 ? -0.560 -15.339 -19.449 1.00 86.94 84 PRO A C 1
ATOM 639 O O . PRO A 1 84 ? -0.104 -15.462 -20.578 1.00 86.94 84 PRO A O 1
ATOM 642 N N . ASP A 1 85 ? -1.858 -15.481 -19.166 1.00 87.69 85 ASP A N 1
ATOM 643 C CA . ASP A 1 85 ? -2.880 -15.752 -20.181 1.00 87.69 85 ASP A CA 1
ATOM 644 C C . ASP A 1 85 ? -2.972 -14.618 -21.219 1.00 87.69 85 ASP A C 1
ATOM 646 O O . ASP A 1 85 ? -2.791 -14.846 -22.414 1.00 87.69 85 ASP A O 1
ATOM 650 N N . ILE A 1 86 ? -3.099 -13.365 -20.764 1.00 86.25 86 ILE A N 1
ATOM 651 C CA . ILE A 1 86 ? -3.078 -12.171 -21.626 1.00 86.25 86 ILE A CA 1
ATOM 652 C C . ILE A 1 86 ? -1.763 -12.097 -22.413 1.00 86.25 86 ILE A C 1
ATOM 654 O O . ILE A 1 86 ? -1.777 -11.922 -23.629 1.00 86.25 86 ILE A O 1
ATOM 658 N N . VAL A 1 87 ? -0.612 -12.246 -21.754 1.00 86.38 87 VAL A N 1
ATOM 659 C CA . VAL A 1 87 ? 0.699 -12.169 -22.420 1.00 86.38 87 VAL A CA 1
ATOM 660 C C . VAL A 1 87 ? 0.845 -13.265 -23.475 1.00 86.38 87 VAL A C 1
ATOM 662 O O . VAL A 1 87 ? 1.359 -13.001 -24.560 1.00 86.38 87 VAL A O 1
ATOM 665 N N . HIS A 1 88 ? 0.367 -14.477 -23.195 1.00 83.88 88 HIS A N 1
ATOM 666 C CA . HIS A 1 88 ? 0.388 -15.576 -24.151 1.00 83.88 88 HIS A CA 1
ATOM 667 C C . HIS A 1 88 ? -0.530 -15.289 -25.341 1.00 83.88 88 HIS A C 1
ATOM 669 O O . HIS A 1 88 ? -0.124 -15.475 -26.485 1.00 83.88 88 HIS A O 1
ATOM 675 N N . GLN A 1 89 ? -1.742 -14.789 -25.106 1.00 79.06 89 GLN A N 1
ATOM 676 C CA . GLN A 1 89 ? -2.707 -14.538 -26.171 1.00 79.06 89 GLN A CA 1
ATOM 677 C C . GLN A 1 89 ? -2.310 -13.344 -27.058 1.00 79.06 89 GLN A C 1
ATOM 679 O O . GLN A 1 89 ? -2.355 -13.455 -28.282 1.00 79.06 89 GLN A O 1
ATOM 684 N N . PHE A 1 90 ? -1.862 -12.228 -26.475 1.00 72.81 90 PHE A N 1
ATOM 685 C CA . PHE A 1 90 ? -1.427 -11.044 -27.229 1.00 72.81 90 PHE A CA 1
ATOM 686 C C . PHE A 1 90 ? -0.033 -11.205 -27.849 1.00 72.81 90 PHE A C 1
ATOM 688 O O . PHE A 1 90 ? 0.192 -10.732 -28.962 1.00 72.81 90 PHE A O 1
ATOM 695 N N . GLY A 1 91 ? 0.877 -11.936 -27.198 1.00 64.69 91 GLY A N 1
ATOM 696 C CA . GLY A 1 91 ? 2.205 -12.224 -27.746 1.00 64.69 91 GLY A CA 1
ATOM 697 C C . GLY A 1 91 ? 2.160 -13.032 -29.048 1.00 64.69 91 GLY A C 1
ATOM 698 O O . GLY A 1 91 ? 2.974 -12.810 -29.942 1.00 64.69 91 GLY A O 1
ATOM 699 N N . HIS A 1 92 ? 1.171 -13.918 -29.211 1.00 59.94 92 HIS A N 1
ATOM 700 C CA . HIS A 1 92 ? 0.963 -14.643 -30.470 1.00 59.94 92 HIS A CA 1
ATOM 701 C C . HIS A 1 92 ? 0.324 -13.785 -31.574 1.00 59.94 92 HIS A C 1
ATOM 703 O O . HIS A 1 92 ? 0.555 -14.056 -32.752 1.00 59.94 92 HIS A O 1
ATOM 709 N N . MET A 1 93 ? -0.443 -12.741 -31.233 1.00 57.28 93 MET A N 1
ATOM 710 C CA . MET A 1 93 ? -1.052 -11.850 -32.232 1.00 57.28 93 MET A CA 1
ATOM 711 C C . MET A 1 93 ? -0.022 -10.921 -32.885 1.00 57.28 93 MET A C 1
ATOM 713 O O . MET A 1 93 ? -0.079 -10.716 -34.093 1.00 57.28 93 MET A O 1
ATOM 717 N N . GLU A 1 94 ? 0.960 -10.409 -32.136 1.00 54.03 94 GLU A N 1
ATOM 718 C CA . GLU A 1 94 ? 2.045 -9.595 -32.714 1.00 54.03 94 GLU A CA 1
ATOM 719 C C . GLU A 1 94 ? 2.995 -10.411 -33.609 1.00 54.03 94 GLU A C 1
ATOM 721 O O . GLU A 1 94 ? 3.558 -9.878 -34.566 1.00 54.03 94 GLU A O 1
ATOM 726 N N . GLY A 1 95 ? 3.148 -11.714 -33.344 1.00 55.09 95 GLY A N 1
ATOM 727 C CA . GLY A 1 95 ? 3.951 -12.622 -34.170 1.00 55.09 95 GLY A CA 1
ATOM 728 C C . GLY A 1 95 ? 3.297 -13.038 -35.495 1.00 55.09 95 GLY A C 1
ATOM 729 O O . GLY A 1 95 ? 4.009 -13.445 -36.406 1.00 55.09 95 GLY A O 1
ATOM 730 N N . ALA A 1 96 ? 1.969 -12.925 -35.618 1.00 53.88 96 ALA A N 1
ATOM 731 C CA . ALA A 1 96 ? 1.203 -13.322 -36.807 1.00 53.88 96 ALA A CA 1
ATOM 732 C C . ALA A 1 96 ? 0.928 -12.168 -37.797 1.00 53.88 96 ALA A C 1
ATOM 734 O O . ALA A 1 96 ? 0.380 -12.401 -38.871 1.00 53.88 96 ALA A O 1
ATOM 735 N N . VAL A 1 97 ? 1.290 -10.929 -37.437 1.00 55.75 97 VAL A N 1
ATOM 736 C CA . VAL A 1 97 ? 1.123 -9.714 -38.266 1.00 55.75 97 VAL A CA 1
ATOM 737 C C . VAL A 1 97 ? 2.454 -9.280 -38.918 1.00 5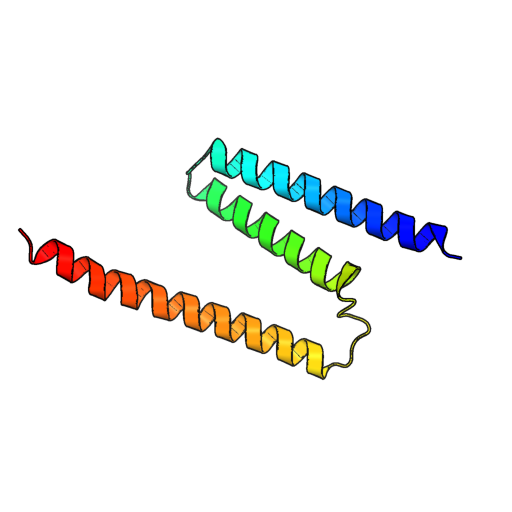5.75 97 VAL A C 1
ATOM 739 O O . VAL A 1 97 ? 2.543 -8.207 -39.512 1.00 55.75 97 VAL A O 1
ATOM 742 N N . ARG A 1 98 ? 3.501 -10.112 -38.835 1.00 48.28 98 ARG A N 1
ATOM 743 C CA . ARG A 1 98 ? 4.760 -9.927 -39.574 1.00 48.28 98 ARG A CA 1
ATOM 744 C C . ARG A 1 98 ? 4.810 -10.759 -40.845 1.00 48.28 98 ARG A C 1
ATOM 746 O O . ARG A 1 98 ? 4.418 -11.942 -40.782 1.00 48.28 98 ARG A O 1
#